Protein AF-A0AAN7FJ78-F1 (afdb_monomer)

Solvent-accessible surface area (backbone atoms only — not comparable to full-atom values): 9176 Å² total; per-residue (Å²): 137,80,82,78,72,84,77,74,84,56,55,76,66,74,80,70,74,71,81,83,86,78,89,55,82,72,72,97,73,80,74,82,91,71,84,92,56,98,38,62,66,55,72,57,86,58,51,59,58,61,48,50,51,52,66,74,40,38,75,66,42,52,53,49,51,54,52,49,41,26,49,51,31,36,52,53,48,67,72,38,50,88,82,38,53,66,72,66,63,46,98,85,73,45,49,51,69,53,79,49,74,56,61,72,72,57,60,61,70,71,66,76,72,75,74,84,69,91,86,70,98,71,87,78,86,73,81,75,78,78,82,75,83,73,131

Structure (mmCIF, N/CA/C/O backbone):
data_AF-A0AAN7FJ78-F1
#
_entry.id   AF-A0AAN7FJ78-F1
#
loop_
_atom_site.group_PDB
_atom_site.id
_atom_site.type_symbol
_atom_site.label_atom_id
_atom_site.label_alt_id
_atom_site.label_comp_id
_atom_site.label_asym_id
_atom_site.label_entity_id
_atom_site.label_seq_id
_atom_site.pdbx_PDB_ins_code
_atom_site.Cartn_x
_atom_site.Cartn_y
_atom_site.Cartn_z
_atom_site.occupancy
_atom_site.B_iso_or_equiv
_atom_site.auth_seq_id
_atom_site.auth_comp_id
_atom_site.auth_asym_id
_atom_site.auth_atom_id
_atom_site.pdbx_PDB_model_num
ATOM 1 N N . MET A 1 1 ? -4.943 11.864 -22.205 1.00 33.69 1 MET A N 1
ATOM 2 C CA . MET A 1 1 ? -4.890 11.738 -20.732 1.00 33.69 1 MET A CA 1
ATOM 3 C C . MET A 1 1 ? -3.614 10.967 -20.419 1.00 33.69 1 MET A C 1
ATOM 5 O O . MET A 1 1 ? -3.576 9.760 -20.607 1.00 33.69 1 MET A O 1
ATOM 9 N N . GLY A 1 2 ? -2.520 11.704 -20.206 1.00 32.19 2 GLY A N 1
ATOM 10 C CA . GLY A 1 2 ? -1.153 11.182 -20.265 1.00 32.19 2 GLY A CA 1
ATOM 11 C C . GLY A 1 2 ? -0.799 10.344 -19.044 1.00 32.19 2 GLY A C 1
ATOM 12 O O . GLY A 1 2 ? -1.020 10.763 -17.911 1.00 32.19 2 GLY A O 1
ATOM 13 N N . ILE A 1 3 ? -0.257 9.157 -19.295 1.00 37.28 3 ILE A N 1
ATOM 14 C CA . ILE A 1 3 ? 0.370 8.305 -18.291 1.00 37.28 3 ILE A CA 1
ATOM 15 C C . ILE A 1 3 ? 1.651 9.037 -17.882 1.00 37.28 3 ILE A C 1
ATOM 17 O O . ILE A 1 3 ? 2.625 9.032 -18.627 1.00 37.28 3 ILE A O 1
ATOM 21 N N . ASN A 1 4 ? 1.626 9.742 -16.750 1.00 31.03 4 ASN A N 1
ATOM 22 C CA . ASN A 1 4 ? 2.832 10.329 -16.178 1.00 31.03 4 ASN A CA 1
ATOM 23 C C . ASN A 1 4 ? 3.701 9.178 -15.676 1.00 31.03 4 ASN A C 1
ATOM 25 O O . ASN A 1 4 ? 3.449 8.599 -14.619 1.00 31.03 4 ASN A O 1
ATOM 29 N N . THR A 1 5 ? 4.672 8.806 -16.503 1.00 37.56 5 THR A N 1
ATOM 30 C CA . THR A 1 5 ? 5.723 7.845 -16.199 1.00 37.56 5 THR A CA 1
ATOM 31 C C . THR A 1 5 ? 6.335 8.210 -14.854 1.00 37.56 5 THR A C 1
ATOM 33 O O . THR A 1 5 ? 6.757 9.346 -14.642 1.00 37.56 5 THR A O 1
ATOM 36 N N . VAL A 1 6 ? 6.354 7.254 -13.931 1.00 35.56 6 VAL A N 1
ATOM 37 C CA . VAL A 1 6 ? 7.080 7.362 -12.668 1.00 35.56 6 VAL A CA 1
ATOM 38 C C . VAL A 1 6 ? 8.556 7.553 -13.019 1.00 35.56 6 VAL A C 1
ATOM 40 O O . VAL A 1 6 ? 9.251 6.591 -13.340 1.00 35.56 6 VAL A O 1
ATOM 43 N N . THR A 1 7 ? 9.035 8.796 -13.027 1.00 36.12 7 THR A N 1
ATOM 44 C CA . THR A 1 7 ? 10.461 9.089 -13.167 1.00 36.12 7 THR A CA 1
ATOM 45 C C . THR A 1 7 ? 11.141 8.631 -11.884 1.00 36.12 7 THR A C 1
ATOM 47 O O . THR A 1 7 ? 11.196 9.368 -10.900 1.00 36.12 7 THR A O 1
ATOM 50 N N . LEU A 1 8 ? 11.649 7.395 -11.877 1.00 41.56 8 LEU A N 1
ATOM 51 C CA . LEU A 1 8 ? 12.699 7.020 -10.941 1.00 41.56 8 LEU A CA 1
ATOM 52 C C . LEU A 1 8 ? 13.855 7.993 -11.184 1.00 41.56 8 LEU A C 1
ATOM 54 O O . LEU A 1 8 ? 14.443 8.005 -12.265 1.00 41.56 8 LEU A O 1
ATOM 58 N N . TYR A 1 9 ? 14.171 8.823 -10.193 1.00 41.78 9 TYR A N 1
ATOM 59 C CA . TYR A 1 9 ? 15.421 9.571 -10.180 1.00 41.78 9 TYR A CA 1
ATOM 60 C C . TYR A 1 9 ? 16.563 8.556 -10.062 1.00 41.78 9 TYR A C 1
ATOM 62 O O . TYR A 1 9 ? 16.951 8.143 -8.972 1.00 41.78 9 TYR A O 1
ATOM 70 N N . ILE A 1 10 ? 17.058 8.095 -11.208 1.00 45.50 10 ILE A N 1
ATOM 71 C CA . ILE A 1 10 ? 18.246 7.254 -11.289 1.00 45.50 10 ILE A CA 1
ATOM 72 C C . ILE A 1 10 ? 19.434 8.180 -11.046 1.00 45.50 10 ILE A C 1
ATOM 74 O O . ILE A 1 10 ? 19.644 9.146 -11.786 1.00 45.50 10 ILE A O 1
ATOM 78 N N . CYS A 1 11 ? 20.190 7.905 -9.982 1.00 39.94 11 CYS A N 1
ATOM 79 C CA . CYS A 1 11 ? 21.462 8.567 -9.733 1.00 39.94 11 CYS A CA 1
ATOM 80 C C . CYS A 1 11 ? 22.314 8.358 -10.999 1.00 39.94 11 CYS A C 1
ATOM 82 O O . CYS A 1 11 ? 22.557 7.237 -11.423 1.00 39.94 11 CYS A O 1
ATOM 84 N N . HIS A 1 12 ? 22.681 9.429 -11.695 1.00 42.94 12 HIS A N 1
ATOM 85 C CA . HIS A 1 12 ? 23.499 9.338 -12.904 1.00 42.94 12 HIS A CA 1
ATOM 86 C C . HIS A 1 12 ? 22.854 8.649 -14.134 1.00 42.94 12 HIS A C 1
ATOM 88 O O . HIS A 1 12 ? 23.504 7.854 -14.823 1.00 42.94 12 HIS A O 1
ATOM 94 N N . HIS A 1 13 ? 21.613 9.007 -14.501 1.00 45.12 13 HIS A N 1
ATOM 95 C CA . HIS A 1 13 ? 21.236 8.911 -15.919 1.00 45.12 13 HIS A CA 1
ATOM 96 C C . HIS A 1 13 ? 22.264 9.733 -16.717 1.00 45.12 13 HIS A C 1
ATOM 98 O O . HIS A 1 13 ? 22.340 10.952 -16.555 1.00 45.12 13 HIS A O 1
ATOM 104 N N . GLN A 1 14 ? 23.090 9.075 -17.543 1.00 40.56 14 GLN A N 1
ATOM 105 C CA . GLN A 1 14 ? 23.673 9.754 -18.699 1.00 40.56 14 GLN A CA 1
ATOM 106 C C . GLN A 1 14 ? 22.490 10.402 -19.393 1.00 40.56 14 GLN A C 1
ATOM 108 O O . GLN A 1 14 ? 21.571 9.680 -19.763 1.00 40.56 14 GLN A O 1
ATOM 113 N N . ILE A 1 15 ? 22.478 11.730 -19.479 1.00 44.75 15 ILE A N 1
ATOM 114 C CA . ILE A 1 15 ? 21.496 12.463 -20.266 1.00 44.75 15 ILE A CA 1
ATOM 115 C C . ILE A 1 15 ? 21.651 11.904 -21.681 1.00 44.75 15 ILE A C 1
ATOM 117 O O . ILE A 1 15 ? 22.555 12.313 -22.405 1.00 44.75 15 ILE A O 1
ATOM 121 N N . VAL A 1 16 ? 20.854 10.894 -22.043 1.00 42.19 16 VAL A N 1
ATOM 122 C CA . VAL A 1 16 ? 20.745 10.464 -23.431 1.00 42.19 16 VAL A CA 1
ATOM 123 C C . VAL A 1 16 ? 20.215 11.703 -24.117 1.00 42.19 16 VAL A C 1
ATOM 125 O O . VAL A 1 16 ? 19.139 12.182 -23.750 1.00 42.19 16 VAL A O 1
ATOM 128 N N . GLY A 1 17 ? 21.033 12.278 -24.997 1.00 38.00 17 GLY A N 1
ATOM 129 C CA . GLY A 1 17 ? 20.708 13.503 -25.703 1.00 38.00 17 GLY A CA 1
ATOM 130 C C . GLY A 1 17 ? 19.275 13.420 -26.214 1.00 38.00 17 GLY A C 1
ATOM 131 O O . GLY A 1 17 ? 18.927 12.541 -27.004 1.00 38.00 17 GLY A O 1
ATOM 132 N N . THR A 1 18 ? 18.401 14.281 -25.690 1.00 44.72 18 THR A N 1
ATOM 133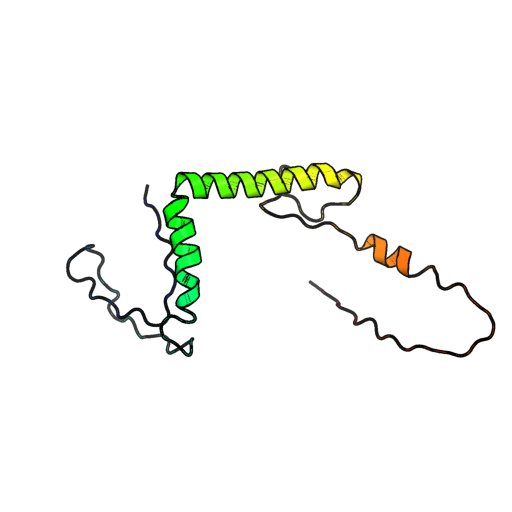 C CA . THR A 1 18 ? 17.019 14.414 -26.160 1.00 44.72 18 THR A CA 1
ATOM 134 C C . THR A 1 18 ? 17.005 15.248 -27.434 1.00 44.72 18 THR A C 1
ATOM 136 O O . THR A 1 18 ? 16.253 16.205 -27.573 1.00 44.72 18 THR A O 1
ATOM 139 N N . ASP A 1 19 ? 17.863 14.905 -28.370 1.00 43.41 19 ASP A N 1
ATOM 140 C CA . ASP A 1 19 ? 17.937 15.443 -29.705 1.00 43.41 19 ASP A CA 1
ATOM 141 C C . ASP A 1 19 ? 17.620 14.278 -30.628 1.00 43.41 19 ASP A C 1
ATOM 143 O O . ASP A 1 19 ? 18.514 13.684 -31.212 1.00 43.41 19 ASP A O 1
ATOM 147 N N . SER A 1 20 ? 16.331 13.892 -30.672 1.00 48.69 20 SER A N 1
ATOM 148 C CA . SER A 1 20 ? 15.612 13.537 -31.920 1.00 48.69 20 SER A CA 1
ATOM 149 C C . SER A 1 20 ? 14.255 12.831 -31.739 1.00 48.69 20 SER A C 1
ATOM 151 O O . SER A 1 20 ? 13.524 12.738 -32.718 1.00 48.69 20 SER A O 1
ATOM 153 N N . ALA A 1 21 ? 13.854 12.347 -30.552 1.00 51.81 21 ALA A N 1
ATOM 154 C CA . ALA A 1 21 ? 12.655 11.484 -30.462 1.00 51.81 21 ALA A CA 1
ATOM 155 C C . ALA A 1 21 ? 11.387 12.097 -29.819 1.00 51.81 21 ALA A C 1
ATOM 157 O O . ALA A 1 21 ? 10.291 11.635 -30.123 1.00 51.81 21 ALA A O 1
ATOM 158 N N . ILE A 1 22 ? 11.488 13.093 -28.921 1.00 55.91 22 ILE A N 1
ATOM 159 C CA . ILE A 1 22 ? 10.342 13.512 -28.065 1.00 55.91 22 ILE A CA 1
ATOM 160 C C . ILE A 1 22 ? 10.061 15.034 -28.079 1.00 55.91 22 ILE A C 1
ATOM 162 O O . ILE A 1 22 ? 9.060 15.486 -27.533 1.00 55.91 22 ILE A O 1
ATOM 166 N N . GLY A 1 23 ? 10.874 15.857 -28.752 1.00 42.91 23 GLY A N 1
ATOM 167 C CA . GLY A 1 23 ? 10.558 17.283 -28.967 1.00 42.91 23 GLY A CA 1
ATOM 168 C C . GLY A 1 23 ? 10.518 18.165 -27.705 1.00 42.91 23 GLY A C 1
ATOM 169 O O . GLY A 1 23 ? 10.090 19.314 -27.781 1.00 42.91 23 GLY A O 1
ATOM 170 N N . ILE A 1 24 ? 10.968 17.663 -26.552 1.00 57.06 24 ILE A N 1
ATOM 171 C CA . ILE A 1 24 ? 11.085 18.445 -25.315 1.00 57.06 24 ILE A CA 1
ATOM 172 C C . ILE A 1 24 ? 12.502 19.036 -25.256 1.00 57.06 24 ILE A C 1
ATOM 174 O O . ILE A 1 24 ? 13.465 18.266 -25.245 1.00 57.06 24 ILE A O 1
ATOM 178 N N . PRO A 1 25 ? 12.670 20.371 -25.217 1.00 52.72 25 PRO A N 1
ATOM 179 C CA . PRO A 1 25 ? 13.990 20.978 -25.120 1.00 52.72 25 PRO A CA 1
ATOM 180 C C . PRO A 1 25 ? 14.615 20.666 -23.756 1.00 52.72 25 PRO A C 1
ATOM 182 O O . PRO A 1 25 ? 14.025 20.948 -22.711 1.00 52.72 25 PRO A O 1
ATOM 185 N N . ALA A 1 26 ? 15.825 20.103 -23.765 1.00 58.78 26 ALA A N 1
ATOM 186 C CA . ALA A 1 26 ? 16.588 19.875 -22.544 1.00 58.78 26 ALA A CA 1
ATOM 187 C C . ALA A 1 26 ? 16.867 21.213 -21.824 1.00 58.78 26 ALA A C 1
ATOM 189 O O . ALA A 1 26 ? 17.134 22.230 -22.478 1.00 58.78 26 ALA A O 1
ATOM 190 N N . PRO A 1 27 ? 16.822 21.248 -20.479 1.00 63.31 27 PRO A N 1
ATOM 191 C CA . PRO A 1 27 ? 17.141 22.454 -19.728 1.00 63.31 27 PRO A CA 1
ATOM 192 C C . PRO A 1 27 ? 18.572 22.914 -20.046 1.00 63.31 27 PRO A C 1
ATOM 194 O O . PRO A 1 27 ? 19.518 22.136 -19.960 1.00 63.31 27 PRO A O 1
ATOM 197 N N . LYS A 1 28 ? 18.738 24.207 -20.366 1.00 58.94 28 LYS A N 1
ATOM 198 C CA . LYS A 1 28 ? 20.004 24.836 -20.815 1.00 58.94 28 LYS A CA 1
ATOM 199 C C . LYS A 1 28 ? 21.197 24.680 -19.855 1.00 58.94 28 LYS A C 1
ATOM 201 O O . LYS A 1 28 ? 22.314 25.039 -20.217 1.00 58.94 28 LYS A O 1
ATOM 206 N N . ARG A 1 29 ? 20.981 24.195 -18.628 1.00 51.69 29 ARG A N 1
ATOM 207 C CA . ARG A 1 29 ? 22.039 23.934 -17.650 1.00 51.69 29 ARG A CA 1
ATOM 208 C C . ARG A 1 29 ? 21.586 22.875 -16.637 1.00 51.69 29 ARG A C 1
ATOM 210 O O . ARG A 1 29 ? 21.107 23.209 -15.559 1.00 51.69 29 ARG A O 1
ATOM 217 N N . ALA A 1 30 ? 21.728 21.599 -16.981 1.00 61.59 30 ALA A N 1
ATOM 218 C CA . ALA A 1 30 ? 21.625 20.511 -16.012 1.00 61.59 30 ALA A CA 1
ATOM 219 C C . ALA A 1 30 ? 22.996 20.319 -15.343 1.00 61.59 30 ALA A C 1
ATOM 221 O O . ALA A 1 30 ? 23.836 19.586 -15.854 1.00 61.59 30 ALA A O 1
ATOM 222 N N . GLN A 1 31 ? 23.256 21.026 -14.237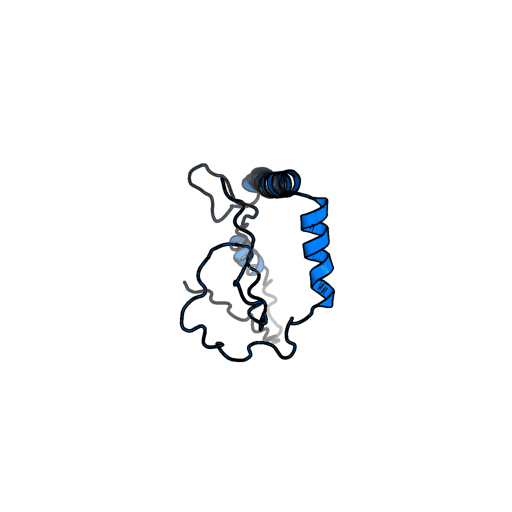 1.00 66.25 31 GLN A N 1
ATOM 223 C CA . GLN A 1 31 ? 24.434 20.722 -13.420 1.00 66.25 31 GLN A CA 1
ATOM 224 C C . GLN A 1 31 ? 24.147 19.457 -12.598 1.00 66.25 31 GLN A C 1
ATOM 226 O O . GLN A 1 31 ? 23.125 19.422 -11.907 1.00 66.25 31 GLN A O 1
ATOM 231 N N . PRO A 1 32 ? 25.000 18.420 -12.652 1.00 65.19 32 PRO A N 1
ATOM 232 C CA . PRO A 1 32 ? 24.811 17.230 -11.834 1.00 65.19 32 PRO A CA 1
ATOM 233 C C . PRO A 1 32 ? 24.932 17.588 -10.345 1.00 65.19 32 PRO A C 1
ATOM 235 O O . PRO A 1 32 ? 25.889 18.238 -9.932 1.00 65.19 32 PRO A O 1
ATOM 238 N N . LEU A 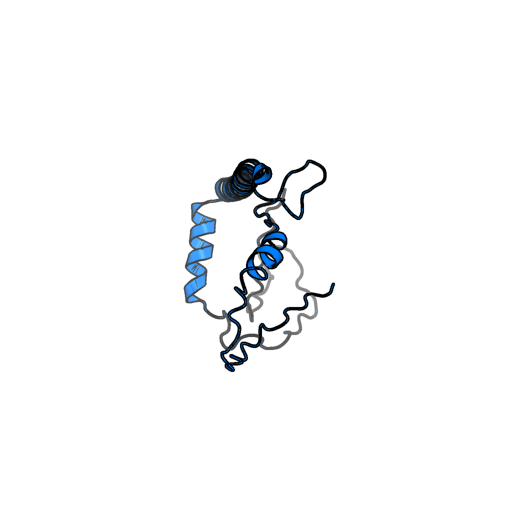1 33 ? 23.971 17.139 -9.531 1.00 77.44 33 LEU A N 1
ATOM 239 C CA . LEU A 1 33 ? 23.877 17.409 -8.083 1.00 77.44 33 LEU A CA 1
ATOM 240 C C . LEU A 1 33 ? 24.924 16.649 -7.233 1.00 77.44 33 LEU A C 1
ATOM 242 O O . LEU A 1 33 ? 24.760 16.507 -6.025 1.00 77.44 33 LEU A O 1
ATOM 246 N N . GLY A 1 34 ? 25.997 16.146 -7.850 1.00 81.62 34 GLY A N 1
ATOM 247 C CA . GLY A 1 34 ? 26.959 15.241 -7.221 1.00 81.62 34 GLY A CA 1
ATOM 248 C C . GLY A 1 34 ? 26.460 13.793 -7.108 1.00 81.62 34 GLY A C 1
ATOM 249 O O . GLY A 1 34 ? 25.430 13.418 -7.673 1.00 81.62 34 GLY A O 1
ATOM 250 N N . THR A 1 35 ? 27.226 12.965 -6.395 1.00 81.69 35 THR A N 1
ATOM 251 C CA . THR A 1 35 ? 26.975 11.523 -6.239 1.00 81.69 35 THR A CA 1
ATOM 252 C C . THR A 1 35 ? 26.277 11.240 -4.907 1.00 81.69 35 THR A C 1
ATOM 254 O O . THR A 1 35 ? 26.824 11.544 -3.852 1.00 81.69 35 THR A O 1
ATOM 257 N N . ILE A 1 36 ? 25.083 10.636 -4.951 1.00 87.00 36 ILE A N 1
ATOM 258 C CA . ILE A 1 36 ? 24.266 10.303 -3.761 1.00 87.00 36 ILE A CA 1
ATOM 259 C C . ILE A 1 36 ? 24.391 8.809 -3.392 1.00 87.00 36 ILE A C 1
ATOM 261 O O . ILE A 1 36 ? 24.085 8.411 -2.271 1.00 87.00 36 ILE A O 1
ATOM 265 N N . SER A 1 37 ? 24.860 7.967 -4.321 1.00 84.38 37 SER A N 1
ATOM 266 C CA . SER A 1 37 ? 24.997 6.515 -4.143 1.00 84.38 37 SER A CA 1
ATOM 267 C C . SER A 1 37 ? 26.384 6.012 -4.547 1.00 84.38 37 SER A C 1
ATOM 269 O O . SER A 1 37 ? 27.001 6.560 -5.455 1.00 84.38 37 SER A O 1
ATOM 271 N N . ALA A 1 38 ? 26.860 4.942 -3.901 1.00 87.38 38 ALA A N 1
ATOM 272 C CA . ALA A 1 38 ? 28.161 4.332 -4.192 1.00 87.38 38 ALA A CA 1
ATOM 273 C C . ALA A 1 38 ? 28.226 3.653 -5.574 1.00 87.38 38 ALA A C 1
ATOM 275 O O . ALA A 1 38 ? 29.294 3.578 -6.175 1.00 87.38 38 ALA A O 1
ATOM 276 N N . ALA A 1 39 ? 27.090 3.168 -6.083 1.00 84.25 39 ALA A N 1
ATOM 277 C CA . ALA A 1 39 ? 26.957 2.616 -7.426 1.00 84.25 39 ALA A CA 1
ATOM 278 C C . ALA A 1 39 ? 26.015 3.502 -8.239 1.00 84.25 39 ALA A C 1
ATOM 280 O O . ALA A 1 39 ? 25.052 4.038 -7.691 1.00 84.25 39 ALA A O 1
A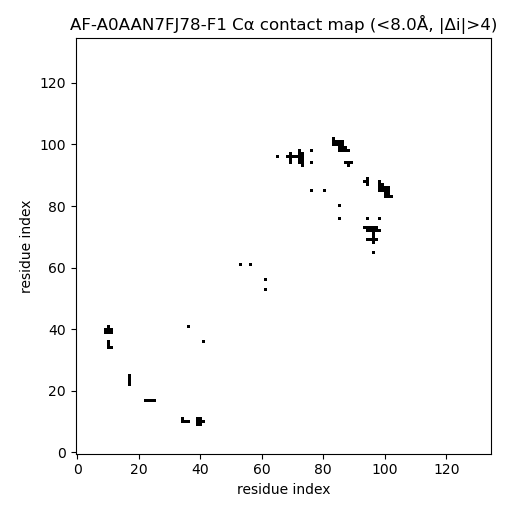TOM 281 N N . SER A 1 40 ? 26.255 3.615 -9.548 1.00 80.06 40 SER A N 1
ATOM 282 C CA . SER A 1 40 ? 25.449 4.461 -10.435 1.00 80.06 40 SER A CA 1
ATOM 283 C C . SER A 1 40 ? 23.953 4.178 -10.272 1.00 80.06 40 SER A C 1
ATOM 285 O O . SER A 1 40 ? 23.182 5.089 -10.026 1.00 80.06 40 SER A O 1
ATOM 287 N N . TRP A 1 41 ? 23.516 2.920 -10.317 1.00 77.44 41 TRP A N 1
ATOM 288 C CA . TRP A 1 41 ? 22.087 2.575 -10.238 1.00 77.44 41 TRP A CA 1
ATOM 289 C C . TRP A 1 41 ? 21.656 2.054 -8.861 1.00 77.44 41 TRP A C 1
ATOM 291 O O . TRP A 1 41 ? 20.625 1.391 -8.737 1.00 77.44 41 TRP A O 1
ATOM 301 N N . GLY A 1 42 ? 22.449 2.318 -7.817 1.00 86.19 42 GLY A N 1
ATOM 302 C CA . GLY A 1 42 ? 22.253 1.699 -6.510 1.00 86.19 42 GLY A CA 1
ATOM 303 C C . GLY A 1 42 ? 22.248 0.170 -6.618 1.00 86.19 42 GLY A C 1
ATOM 304 O O . GLY A 1 42 ? 23.051 -0.417 -7.346 1.00 86.19 42 GLY A O 1
ATOM 305 N N . PHE A 1 43 ? 21.329 -0.492 -5.913 1.00 89.50 43 PHE A N 1
ATOM 306 C CA . PHE A 1 43 ? 21.239 -1.951 -5.928 1.00 89.50 43 PHE A CA 1
ATOM 307 C C . PHE A 1 43 ? 20.433 -2.464 -7.132 1.00 89.50 43 PHE A C 1
ATOM 309 O O . PHE A 1 43 ? 19.305 -2.930 -6.999 1.00 89.50 43 PHE A O 1
ATOM 316 N N . ALA A 1 44 ? 21.022 -2.376 -8.326 1.00 89.44 44 ALA A N 1
ATOM 317 C CA . ALA A 1 44 ? 20.349 -2.640 -9.603 1.00 89.44 44 ALA A CA 1
ATOM 318 C C . ALA A 1 44 ? 19.663 -4.020 -9.704 1.00 89.44 44 ALA A C 1
ATOM 320 O O . ALA A 1 44 ? 18.684 -4.163 -10.433 1.00 89.44 44 ALA A O 1
ATOM 321 N N . LEU A 1 45 ? 20.128 -5.019 -8.945 1.00 91.94 45 LEU A N 1
ATOM 322 C CA . LEU A 1 45 ? 19.566 -6.374 -8.930 1.00 91.94 45 LEU A CA 1
ATOM 323 C C . LEU A 1 45 ? 18.135 -6.455 -8.373 1.00 91.94 45 LEU A C 1
ATOM 325 O O . LEU A 1 45 ? 17.443 -7.426 -8.663 1.00 91.94 45 LEU A O 1
ATOM 329 N N . ILE A 1 46 ? 17.668 -5.457 -7.611 1.00 93.81 46 ILE A N 1
ATOM 330 C CA . ILE A 1 46 ? 16.290 -5.438 -7.089 1.00 93.81 46 ILE A CA 1
ATOM 331 C C . ILE A 1 46 ? 15.286 -4.822 -8.078 1.00 93.81 46 ILE A C 1
ATOM 333 O O . ILE A 1 46 ? 14.089 -5.094 -7.999 1.00 93.81 46 ILE A O 1
ATOM 337 N N . LEU A 1 47 ? 15.756 -4.020 -9.041 1.00 91.06 47 LEU A N 1
ATOM 338 C CA . LEU A 1 47 ? 14.901 -3.305 -9.998 1.00 91.06 47 LEU A CA 1
ATOM 339 C C . LEU A 1 47 ? 14.004 -4.224 -10.852 1.00 91.06 47 LEU A C 1
ATOM 341 O O . LEU A 1 47 ? 12.851 -3.846 -11.089 1.00 91.06 47 LEU A O 1
ATOM 345 N N . PRO A 1 48 ? 14.448 -5.429 -11.278 1.00 94.75 48 PRO A N 1
ATOM 346 C CA . PRO A 1 48 ? 13.590 -6.361 -12.001 1.00 94.75 48 PRO A CA 1
ATOM 347 C C . PRO A 1 48 ? 12.318 -6.750 -11.243 1.00 94.75 48 PRO A C 1
ATOM 349 O O . PRO A 1 48 ? 11.310 -7.022 -11.887 1.00 94.75 48 PRO A O 1
ATOM 352 N N . ILE A 1 49 ? 12.310 -6.738 -9.906 1.00 95.12 49 ILE A N 1
ATOM 353 C CA . ILE A 1 49 ? 11.120 -7.097 -9.118 1.00 95.12 49 ILE A CA 1
ATOM 354 C C . ILE A 1 49 ? 10.000 -6.080 -9.354 1.00 95.12 49 ILE A C 1
ATOM 356 O O . ILE A 1 49 ? 8.902 -6.442 -9.773 1.00 95.12 49 ILE A O 1
ATOM 360 N N . SER A 1 50 ? 10.287 -4.792 -9.162 1.00 94.88 50 SER A N 1
ATOM 361 C CA . SER A 1 50 ? 9.304 -3.729 -9.399 1.00 94.88 50 SER A CA 1
ATOM 362 C C . SER A 1 50 ? 8.925 -3.628 -10.877 1.00 94.88 50 SER A C 1
ATOM 364 O O . SER A 1 50 ? 7.753 -3.439 -11.199 1.00 94.88 50 SER A O 1
ATOM 366 N N . TYR A 1 51 ? 9.895 -3.797 -11.785 1.00 94.38 51 TYR A N 1
ATOM 367 C CA . TYR A 1 51 ? 9.638 -3.761 -13.225 1.00 94.38 51 TYR A CA 1
ATOM 368 C C . TYR A 1 51 ? 8.694 -4.882 -13.666 1.00 94.38 51 TYR A C 1
ATOM 370 O O . TYR A 1 51 ? 7.693 -4.612 -14.327 1.00 94.38 51 TYR A O 1
ATOM 378 N N . THR A 1 52 ? 8.983 -6.127 -13.280 1.00 97.44 52 THR A N 1
ATOM 379 C CA . THR A 1 52 ? 8.143 -7.279 -13.633 1.00 97.44 52 THR A CA 1
ATOM 380 C C . THR A 1 52 ? 6.755 -7.160 -13.014 1.00 97.44 52 THR A C 1
ATOM 382 O O . THR A 1 52 ? 5.777 -7.405 -13.713 1.00 97.44 52 THR A O 1
ATOM 385 N N . TYR A 1 53 ? 6.638 -6.670 -1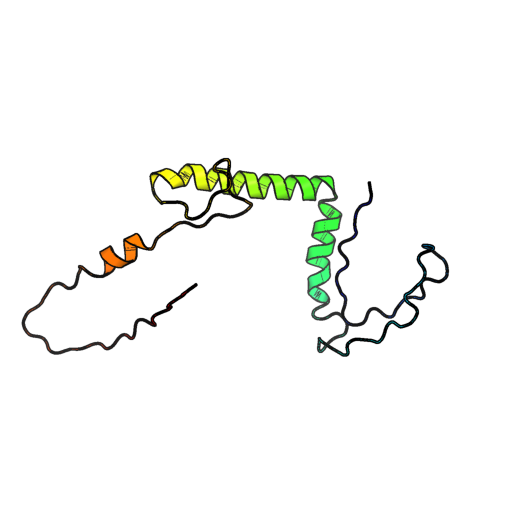1.774 1.00 97.19 53 TYR A N 1
ATOM 386 C CA . TYR A 1 53 ? 5.345 -6.358 -11.159 1.00 97.19 53 TYR A CA 1
ATOM 387 C C . TYR A 1 53 ? 4.531 -5.360 -11.999 1.00 97.19 53 TYR A C 1
ATOM 389 O O . TYR A 1 53 ? 3.389 -5.640 -12.363 1.00 97.19 53 TYR A O 1
ATOM 397 N N . THR A 1 54 ? 5.113 -4.217 -12.373 1.00 95.31 54 THR A N 1
ATOM 398 C CA . THR A 1 54 ? 4.433 -3.213 -13.208 1.00 95.31 54 THR A CA 1
ATOM 399 C C . THR A 1 54 ? 4.085 -3.756 -14.596 1.00 95.31 54 THR A C 1
ATOM 401 O O . THR A 1 54 ? 2.975 -3.520 -15.079 1.00 95.31 54 THR A O 1
ATOM 404 N N . ALA A 1 55 ? 5.000 -4.498 -15.224 1.00 96.00 55 ALA A N 1
ATOM 405 C CA . ALA A 1 55 ? 4.813 -5.063 -16.557 1.00 96.00 55 ALA A CA 1
ATOM 406 C C . ALA A 1 55 ? 3.706 -6.129 -16.592 1.00 96.00 55 ALA A C 1
ATOM 408 O O . ALA A 1 55 ? 2.899 -6.136 -17.517 1.00 96.00 55 ALA A O 1
ATOM 409 N N . MET A 1 56 ? 3.635 -6.995 -15.577 1.00 97.38 56 MET A N 1
ATOM 410 C CA . MET A 1 56 ? 2.628 -8.056 -15.487 1.00 97.38 56 MET A CA 1
ATOM 411 C C . MET A 1 56 ? 1.247 -7.527 -15.086 1.00 97.38 56 MET A C 1
ATOM 413 O O . MET A 1 56 ? 0.241 -7.988 -15.617 1.00 97.38 56 MET A O 1
ATOM 417 N N . MET A 1 57 ? 1.180 -6.561 -14.164 1.00 97.00 57 MET A N 1
ATOM 418 C CA . MET A 1 57 ? -0.096 -6.007 -13.693 1.00 97.00 57 MET A CA 1
ATOM 419 C C . MET A 1 57 ? -0.750 -5.089 -14.733 1.00 97.00 57 MET A C 1
ATOM 421 O O . MET A 1 57 ? -1.978 -5.055 -14.865 1.00 97.00 57 MET A O 1
ATOM 425 N N . GLY A 1 58 ? 0.054 -4.312 -15.466 1.00 95.56 58 GLY A N 1
ATOM 426 C CA . GLY A 1 58 ? -0.439 -3.288 -16.383 1.00 95.56 58 GLY A CA 1
ATOM 427 C C . GLY A 1 58 ? -1.252 -2.185 -15.684 1.00 95.56 58 GLY A C 1
ATOM 428 O O . GLY A 1 58 ? -1.464 -2.189 -14.472 1.00 95.56 58 GLY A O 1
ATOM 429 N N . SER A 1 59 ? -1.748 -1.209 -16.449 1.00 95.94 59 SER A N 1
ATOM 430 C CA . SER A 1 59 ? -2.467 -0.052 -15.882 1.00 95.94 59 SER A CA 1
ATOM 431 C C . SER A 1 59 ? -3.741 -0.441 -15.123 1.00 95.94 59 SER A C 1
ATOM 433 O O . SER A 1 59 ? -4.016 0.085 -14.041 1.00 95.94 59 SER A O 1
ATOM 435 N N . LYS A 1 60 ? -4.506 -1.394 -15.669 1.00 97.00 60 LYS A N 1
ATOM 436 C CA . LYS A 1 60 ? -5.734 -1.902 -15.046 1.00 97.00 60 LYS A CA 1
ATOM 437 C C . LYS A 1 60 ? -5.430 -2.658 -13.755 1.00 97.00 60 LYS A C 1
ATOM 439 O O . LYS A 1 60 ? -6.040 -2.349 -12.738 1.00 97.00 60 LYS A O 1
ATOM 444 N N . GLY A 1 61 ? -4.468 -3.584 -13.769 1.00 97.38 61 GLY A N 1
ATOM 445 C CA . GLY A 1 61 ? -4.117 -4.364 -12.583 1.00 97.38 61 GLY A CA 1
ATOM 446 C C . GLY A 1 61 ? -3.575 -3.488 -11.459 1.00 97.38 61 GLY A C 1
ATOM 447 O O . GLY A 1 61 ? -3.972 -3.671 -10.315 1.00 97.38 61 GLY A O 1
ATOM 448 N N . LEU A 1 62 ? -2.748 -2.483 -11.770 1.00 97.31 62 LEU A N 1
ATOM 449 C CA . LEU A 1 62 ? -2.268 -1.531 -10.761 1.00 97.31 62 LEU A CA 1
ATOM 450 C C . LEU A 1 62 ? -3.410 -0.720 -10.136 1.00 97.31 62 LEU A C 1
ATOM 452 O O . LEU A 1 62 ? -3.440 -0.538 -8.922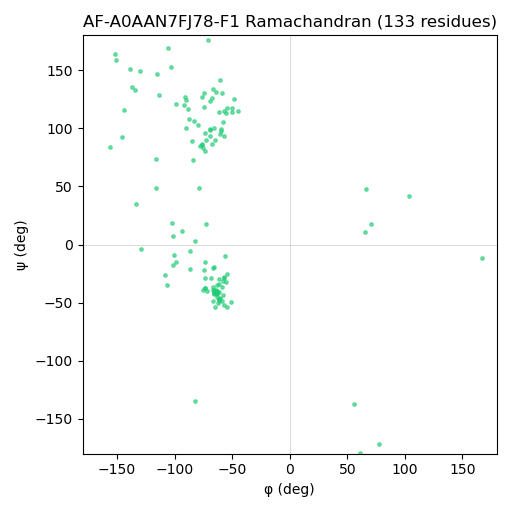 1.00 97.31 62 LEU A O 1
ATOM 456 N N . THR A 1 63 ? -4.376 -0.284 -10.948 1.00 97.88 63 THR A N 1
ATOM 457 C CA . THR A 1 63 ? -5.561 0.432 -10.453 1.00 97.88 63 THR A CA 1
ATOM 458 C C . THR A 1 63 ? -6.405 -0.454 -9.534 1.00 97.88 63 THR A C 1
ATOM 460 O O . THR A 1 63 ? -6.819 -0.016 -8.461 1.00 97.88 63 THR A O 1
ATOM 463 N N . GLU A 1 64 ? -6.644 -1.708 -9.925 1.00 98.25 64 GLU A N 1
ATOM 464 C CA . GLU A 1 64 ? -7.396 -2.666 -9.107 1.00 98.25 64 GLU A CA 1
ATOM 465 C C . GLU A 1 64 ? -6.653 -3.039 -7.821 1.00 98.25 64 GLU A C 1
ATOM 467 O O . GLU A 1 64 ? -7.266 -3.087 -6.758 1.00 98.25 64 GLU A O 1
ATOM 472 N N . ALA A 1 65 ? -5.330 -3.211 -7.870 1.00 97.88 65 ALA A N 1
ATOM 473 C CA . ALA A 1 65 ? -4.522 -3.482 -6.685 1.00 97.88 65 ALA A CA 1
ATOM 474 C C . ALA A 1 65 ? -4.662 -2.373 -5.632 1.00 97.88 65 ALA A C 1
ATOM 476 O O . ALA A 1 65 ? -4.867 -2.664 -4.453 1.00 97.88 65 ALA A O 1
ATOM 477 N N . SER A 1 66 ? -4.631 -1.101 -6.046 1.00 97.44 66 SER A N 1
ATOM 478 C CA . SER A 1 66 ? -4.847 0.025 -5.131 1.00 97.44 66 SER A CA 1
ATOM 479 C C . SER A 1 66 ? -6.266 0.052 -4.559 1.00 97.44 66 SER A C 1
ATOM 481 O O . SER A 1 66 ? -6.430 0.265 -3.358 1.00 97.44 66 SER A O 1
ATOM 483 N N . LYS A 1 67 ? -7.294 -0.217 -5.378 1.00 98.12 67 LYS A N 1
ATOM 484 C CA . LYS A 1 67 ? -8.683 -0.311 -4.896 1.00 98.12 67 LYS A CA 1
ATOM 485 C C . LYS A 1 67 ? -8.840 -1.413 -3.852 1.00 98.12 67 LYS A C 1
ATOM 487 O O . LYS A 1 67 ? -9.444 -1.177 -2.809 1.00 98.12 67 LYS A O 1
ATOM 492 N N . ILE A 1 68 ? -8.276 -2.592 -4.113 1.00 98.38 68 ILE A N 1
ATOM 493 C CA . ILE A 1 68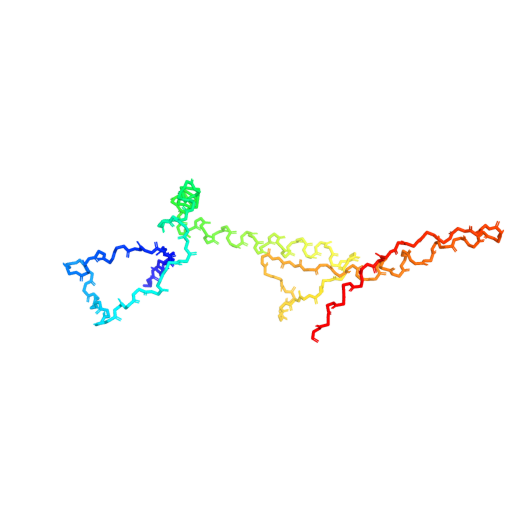 ? -8.329 -3.739 -3.202 1.00 98.38 68 ILE A CA 1
ATOM 494 C C . ILE A 1 68 ? -7.583 -3.432 -1.900 1.00 98.38 68 ILE A C 1
ATOM 496 O O . ILE A 1 68 ? -8.092 -3.753 -0.830 1.00 98.38 68 ILE A O 1
ATOM 500 N N . ALA A 1 69 ? -6.426 -2.765 -1.955 1.00 98.19 69 ALA A N 1
ATOM 501 C CA . ALA A 1 69 ? -5.692 -2.367 -0.753 1.00 98.19 69 ALA A CA 1
ATOM 502 C C . ALA A 1 69 ? -6.536 -1.452 0.154 1.00 98.19 69 ALA A C 1
ATOM 504 O O . ALA A 1 69 ? -6.679 -1.719 1.348 1.00 98.19 69 ALA A O 1
ATOM 505 N N . THR A 1 70 ? -7.164 -0.419 -0.416 1.00 97.62 70 THR A N 1
ATOM 506 C CA . THR A 1 70 ? -8.066 0.472 0.329 1.00 97.62 70 THR A CA 1
ATOM 507 C C . THR A 1 70 ? -9.311 -0.255 0.832 1.00 97.62 70 THR A C 1
ATOM 509 O O . THR A 1 70 ? -9.716 -0.060 1.979 1.00 97.62 70 THR A O 1
ATOM 512 N N . LEU A 1 71 ? -9.910 -1.124 0.016 1.00 98.12 71 LEU A N 1
ATOM 513 C CA . LEU A 1 71 ? -11.079 -1.908 0.410 1.00 98.12 71 LEU A CA 1
ATOM 514 C C . LEU A 1 71 ? -10.766 -2.820 1.601 1.00 98.12 71 LEU A C 1
ATOM 516 O O . LEU A 1 71 ? -11.513 -2.828 2.576 1.00 98.12 71 LEU A O 1
ATOM 520 N N . ASN A 1 72 ? -9.649 -3.544 1.550 1.00 98.31 72 ASN A N 1
ATOM 521 C CA . ASN A 1 72 ? -9.227 -4.451 2.613 1.00 98.31 72 ASN A CA 1
ATOM 522 C C . ASN A 1 72 ? -8.945 -3.701 3.918 1.00 98.31 72 ASN A C 1
ATOM 524 O O . ASN A 1 72 ? -9.365 -4.151 4.984 1.00 98.31 72 ASN A O 1
ATOM 528 N N . ALA A 1 73 ? -8.288 -2.540 3.845 1.00 97.62 73 ALA A N 1
ATOM 529 C CA . ALA A 1 73 ? -8.046 -1.699 5.013 1.00 97.62 73 ALA A CA 1
ATOM 530 C C . ALA A 1 73 ? -9.361 -1.229 5.653 1.00 97.62 73 ALA A C 1
ATOM 532 O O . ALA A 1 73 ? -9.543 -1.383 6.857 1.00 97.62 73 ALA A O 1
ATOM 533 N N . ASN A 1 74 ? -10.312 -0.736 4.852 1.00 97.75 74 ASN A N 1
ATOM 534 C CA . ASN A 1 74 ? -11.621 -0.303 5.349 1.00 97.75 74 ASN A CA 1
ATOM 535 C C . ASN A 1 74 ? -12.461 -1.466 5.889 1.00 97.75 74 ASN A C 1
ATOM 537 O O . ASN A 1 74 ? -13.147 -1.312 6.897 1.00 97.75 74 ASN A O 1
ATOM 541 N N . TYR A 1 75 ? -12.379 -2.641 5.266 1.00 98.12 75 TYR A N 1
ATOM 542 C CA . TYR A 1 75 ? -13.030 -3.849 5.761 1.00 98.12 75 TYR A CA 1
ATOM 543 C C . TYR A 1 75 ? -12.509 -4.240 7.148 1.00 98.12 75 TYR A C 1
ATOM 545 O O . TYR A 1 75 ? -13.293 -4.476 8.067 1.00 98.12 75 TYR A O 1
ATOM 553 N N . MET A 1 76 ? -11.185 -4.267 7.320 1.00 97.94 76 MET A N 1
ATOM 554 C CA . MET A 1 76 ? -10.554 -4.585 8.602 1.00 97.94 76 MET A CA 1
ATOM 555 C C . MET A 1 76 ? -10.841 -3.520 9.663 1.00 97.94 76 MET A C 1
ATOM 557 O O . MET A 1 76 ? -11.195 -3.872 10.786 1.00 97.94 76 MET A O 1
ATOM 561 N N . ALA A 1 77 ? -10.766 -2.239 9.299 1.00 96.50 77 ALA A N 1
ATOM 562 C CA . ALA A 1 77 ? -11.149 -1.122 10.153 1.00 96.50 77 ALA A CA 1
ATOM 563 C C . ALA A 1 77 ? -12.586 -1.295 10.672 1.00 96.50 77 ALA A C 1
ATOM 565 O O . ALA A 1 77 ? -12.806 -1.349 11.879 1.00 96.50 77 ALA A O 1
ATOM 566 N N . LYS A 1 78 ? -13.553 -1.508 9.772 1.00 96.38 78 LYS A N 1
ATOM 567 C CA . LYS A 1 78 ? -14.964 -1.683 10.138 1.00 96.38 78 LYS A CA 1
ATOM 568 C C . LYS A 1 78 ? -15.203 -2.898 11.035 1.00 96.38 78 LYS A C 1
ATOM 570 O O . LYS A 1 78 ? -16.071 -2.865 11.897 1.00 96.38 78 LYS A O 1
ATOM 575 N N . ARG A 1 79 ? -14.439 -3.978 10.854 1.00 96.88 79 ARG A N 1
ATOM 576 C CA . ARG A 1 79 ? -14.538 -5.171 11.710 1.00 96.88 79 ARG A CA 1
ATOM 577 C C . ARG A 1 79 ? -13.947 -4.976 13.102 1.00 96.88 79 ARG A C 1
ATOM 579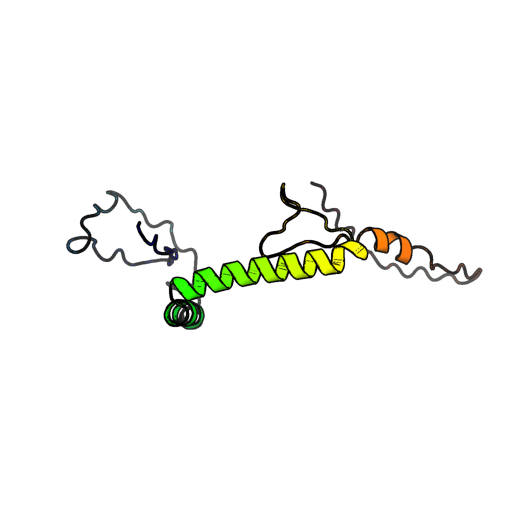 O O . ARG A 1 79 ? -14.366 -5.669 14.022 1.00 96.88 79 ARG A O 1
ATOM 586 N N . LEU A 1 80 ? -12.954 -4.104 13.245 1.00 95.88 80 LEU A N 1
ATOM 587 C CA . LEU A 1 80 ? -12.231 -3.906 14.500 1.00 95.88 80 LEU A CA 1
ATOM 588 C C . LEU A 1 80 ? -12.723 -2.697 15.301 1.00 95.88 80 LEU A C 1
ATOM 590 O O . LEU A 1 80 ? -12.439 -2.637 16.494 1.00 95.88 80 LEU A O 1
ATOM 594 N N . GLU A 1 81 ? -13.489 -1.785 14.695 1.00 94.25 81 GLU A N 1
ATOM 595 C CA . GLU A 1 81 ? -13.968 -0.550 15.338 1.00 94.25 81 GLU A CA 1
ATOM 596 C C . GLU A 1 81 ? -14.773 -0.794 16.628 1.00 94.25 81 GLU A C 1
ATOM 598 O O . GLU A 1 81 ? -14.764 0.044 17.526 1.00 94.25 81 GLU A O 1
ATOM 603 N N . SER A 1 82 ? -15.450 -1.944 16.746 1.00 93.88 82 SER A N 1
ATOM 604 C CA . SER A 1 82 ? -16.223 -2.315 17.939 1.00 93.88 82 SER A CA 1
ATOM 605 C C . SER A 1 82 ? -15.349 -2.731 19.121 1.00 93.88 82 SER A C 1
ATOM 607 O O . SER A 1 82 ? -15.808 -2.715 20.260 1.00 93.88 82 SER A O 1
ATOM 609 N N . HIS A 1 83 ? -14.109 -3.142 18.857 1.00 94.38 83 HIS A N 1
ATOM 610 C CA . HIS A 1 83 ? -13.180 -3.655 19.862 1.00 94.38 83 HIS A CA 1
ATOM 611 C C . HIS A 1 83 ? -12.071 -2.663 20.180 1.00 94.38 83 HIS A C 1
ATOM 613 O O . HIS A 1 83 ? -11.624 -2.586 21.323 1.00 94.38 83 HIS A O 1
ATOM 619 N N . TYR A 1 84 ? -11.629 -1.908 19.176 1.00 94.00 84 TYR A N 1
ATOM 620 C CA . TYR A 1 84 ? -10.551 -0.956 19.323 1.00 94.00 84 TYR A CA 1
ATOM 621 C C . TYR A 1 84 ? -10.866 0.364 18.614 1.00 94.00 84 TYR A C 1
ATOM 623 O O . TYR A 1 84 ? -11.296 0.353 17.457 1.00 94.00 84 TYR A O 1
ATOM 631 N N . PRO A 1 85 ? -10.598 1.509 19.262 1.00 94.12 85 PRO A N 1
ATOM 632 C CA . PRO A 1 85 ? -10.780 2.804 18.631 1.00 94.12 85 PRO A CA 1
ATOM 633 C C . PRO A 1 85 ? -9.782 3.003 17.484 1.00 94.12 85 PRO A C 1
ATOM 635 O O . PRO A 1 85 ? -8.580 2.760 17.623 1.00 94.12 85 PRO A O 1
ATOM 638 N N . ILE A 1 86 ? -10.289 3.480 16.347 1.00 95.12 86 ILE A N 1
ATOM 639 C CA . ILE A 1 86 ? -9.478 3.864 15.187 1.00 95.12 86 ILE A CA 1
ATOM 640 C C . ILE A 1 86 ? -9.108 5.338 15.326 1.00 95.12 86 ILE A C 1
ATOM 642 O O . ILE A 1 86 ? -9.992 6.185 15.444 1.00 95.12 86 ILE A O 1
ATOM 646 N N . LEU A 1 87 ? -7.810 5.642 15.293 1.00 94.00 87 LEU A N 1
ATOM 647 C CA . LEU A 1 87 ? -7.288 6.954 15.685 1.00 94.00 87 LEU A CA 1
ATOM 648 C C . LEU A 1 87 ? -7.597 8.075 14.680 1.00 94.00 87 LEU A C 1
ATOM 650 O O . LEU A 1 87 ? -7.907 9.192 15.085 1.00 94.00 87 LEU A O 1
ATOM 654 N N . PHE A 1 88 ? -7.510 7.784 13.379 1.00 93.81 88 PHE A N 1
ATOM 655 C CA . PHE A 1 88 ? -7.707 8.766 12.311 1.00 93.81 88 PHE A CA 1
ATOM 656 C C . PHE A 1 88 ? -8.601 8.202 11.212 1.00 93.81 88 PHE A C 1
ATOM 658 O O . PHE A 1 88 ? -8.389 7.085 10.741 1.00 93.81 88 PHE A O 1
ATOM 665 N N . GLN A 1 89 ? -9.586 8.995 10.794 1.00 94.44 89 GLN A N 1
ATOM 666 C CA . GLN A 1 89 ? -10.518 8.665 9.719 1.00 94.44 89 GLN A CA 1
ATOM 667 C C . GLN A 1 89 ? -10.751 9.898 8.844 1.00 94.44 89 GLN A C 1
ATOM 669 O O . GLN A 1 89 ? -10.647 11.033 9.312 1.00 94.44 89 GLN A O 1
ATOM 674 N N . GLY A 1 90 ? -11.055 9.676 7.566 1.00 92.19 90 GLY A N 1
ATOM 675 C CA . GLY A 1 90 ? -11.473 10.742 6.663 1.00 92.19 90 GLY A CA 1
ATOM 676 C C . GLY A 1 90 ? -12.875 11.264 6.989 1.00 92.19 90 GLY A C 1
ATOM 677 O O . GLY A 1 90 ? -13.587 10.715 7.827 1.00 92.19 90 GLY A O 1
ATOM 678 N N . VAL A 1 91 ? -13.306 12.296 6.259 1.00 93.75 91 VAL A N 1
ATOM 679 C CA . VAL A 1 91 ? -14.609 12.968 6.457 1.00 93.75 91 VAL A CA 1
ATOM 680 C C . VAL A 1 91 ? -15.796 11.997 6.390 1.00 93.75 91 VAL A C 1
ATOM 682 O O . VAL A 1 91 ? -16.774 12.163 7.110 1.00 93.75 91 VAL A O 1
ATOM 685 N N . ASN A 1 92 ? -15.687 10.948 5.573 1.00 92.38 92 ASN A N 1
ATOM 686 C CA . ASN A 1 92 ? -16.738 9.946 5.381 1.00 92.38 92 ASN A CA 1
ATOM 687 C C . ASN A 1 92 ? -16.595 8.718 6.303 1.00 92.38 92 ASN A C 1
ATOM 689 O O . ASN A 1 92 ? -17.227 7.697 6.048 1.00 92.38 92 ASN A O 1
ATOM 693 N N . GLY A 1 93 ? -15.729 8.766 7.324 1.00 92.62 93 GLY A N 1
ATOM 694 C CA . GLY A 1 93 ? -15.458 7.618 8.203 1.00 92.62 93 GLY A CA 1
ATOM 695 C C . GLY A 1 93 ? -14.670 6.486 7.532 1.00 92.62 93 GLY A C 1
ATOM 696 O O . GLY A 1 93 ? -14.680 5.350 7.997 1.00 92.62 93 GLY A O 1
ATOM 697 N N . THR A 1 94 ? -14.008 6.772 6.409 1.00 95.00 94 THR A N 1
ATOM 698 C CA . THR A 1 94 ? -13.184 5.811 5.665 1.00 95.00 94 THR A CA 1
ATOM 699 C C . THR A 1 94 ? -11.700 6.055 5.905 1.00 95.00 94 THR A C 1
ATOM 701 O O . THR A 1 94 ? -11.267 7.189 6.125 1.00 95.00 94 THR A O 1
ATOM 704 N N . VAL A 1 95 ? -10.909 4.996 5.788 1.00 96.62 95 VAL A N 1
ATOM 705 C CA . VAL A 1 95 ? -9.444 5.016 5.875 1.00 96.62 95 VAL A CA 1
ATOM 706 C C . VAL A 1 95 ? -8.817 4.842 4.486 1.00 96.62 95 VAL A C 1
ATOM 708 O O . VAL A 1 95 ? -9.516 4.553 3.513 1.00 96.62 95 VAL A O 1
ATOM 711 N N . ALA A 1 96 ? -7.507 5.054 4.366 1.00 96.12 96 ALA A N 1
ATOM 712 C CA . ALA A 1 96 ? -6.784 4.870 3.108 1.00 96.12 96 ALA A CA 1
ATOM 713 C C . ALA A 1 96 ? -6.433 3.382 2.895 1.00 96.12 96 ALA A C 1
ATOM 715 O O . ALA A 1 96 ? -7.271 2.505 3.080 1.00 96.12 96 ALA A O 1
ATOM 716 N N . HIS A 1 97 ? -5.201 3.076 2.485 1.00 97.38 97 HIS A N 1
ATOM 717 C CA . HIS A 1 97 ? -4.695 1.700 2.396 1.00 97.38 97 HIS A CA 1
ATOM 718 C C . HIS A 1 97 ? -4.192 1.155 3.746 1.00 97.38 97 HIS A C 1
ATOM 720 O O . HIS A 1 97 ? -3.707 0.031 3.819 1.00 97.38 97 HIS A O 1
ATOM 726 N N . GLU A 1 98 ? -4.321 1.943 4.811 1.00 97.62 98 GLU A N 1
ATOM 727 C CA . GLU A 1 98 ? -3.915 1.614 6.171 1.00 97.62 98 GLU A CA 1
ATOM 728 C C . GLU A 1 98 ? -4.791 2.362 7.184 1.00 97.62 98 GLU A C 1
ATOM 730 O O . GLU A 1 98 ? -5.483 3.324 6.834 1.00 97.62 98 GLU A O 1
ATOM 735 N N . PHE A 1 99 ? -4.762 1.915 8.439 1.00 97.50 99 PHE A N 1
ATOM 736 C CA . PHE A 1 99 ? -5.401 2.569 9.578 1.00 97.50 99 PHE A CA 1
ATOM 737 C C . PHE A 1 99 ? -4.627 2.268 10.861 1.00 97.50 99 PHE A C 1
ATOM 739 O O . PHE A 1 99 ? -3.890 1.285 10.939 1.00 97.50 99 PHE A O 1
ATOM 746 N N . ILE A 1 100 ? -4.809 3.110 11.878 1.00 96.00 100 ILE A N 1
ATOM 747 C CA . ILE A 1 100 ? -4.105 2.990 13.158 1.00 96.00 100 ILE A CA 1
ATOM 748 C C . ILE A 1 100 ? -5.110 2.658 14.254 1.00 96.00 100 ILE A C 1
ATOM 750 O O . ILE A 1 100 ? -6.109 3.360 14.430 1.00 96.00 100 ILE A O 1
ATOM 754 N N . ILE A 1 101 ? -4.803 1.605 15.006 1.00 95.31 101 ILE A N 1
ATOM 755 C CA . ILE A 1 101 ? -5.544 1.196 16.195 1.00 95.31 101 ILE A CA 1
ATOM 756 C C . ILE A 1 101 ? -4.925 1.862 17.423 1.00 95.31 101 ILE A C 1
ATOM 758 O O . ILE A 1 101 ? -3.726 1.728 17.671 1.00 95.31 101 ILE A O 1
ATOM 762 N N . ASP A 1 102 ? -5.740 2.553 18.215 1.00 92.31 102 ASP A N 1
ATOM 763 C CA . ASP A 1 102 ? -5.278 3.154 19.459 1.00 92.31 102 ASP A CA 1
ATOM 764 C C . ASP A 1 102 ? -5.277 2.132 20.605 1.00 92.31 102 ASP A C 1
ATOM 766 O O . ASP A 1 102 ? -6.310 1.752 21.155 1.00 92.31 102 ASP A O 1
ATOM 770 N N . LEU A 1 103 ? -4.071 1.701 20.975 1.00 90.94 103 LEU A N 1
ATOM 771 C CA . LEU A 1 103 ? -3.817 0.769 22.073 1.00 90.94 103 LEU A CA 1
ATOM 772 C C . LEU A 1 103 ? -3.324 1.465 23.351 1.00 90.94 103 LEU A C 1
ATOM 774 O O . LEU A 1 103 ? -2.944 0.794 24.311 1.00 90.94 103 LEU A O 1
ATOM 778 N N . ARG A 1 104 ? -3.308 2.804 23.407 1.00 87.00 104 ARG A N 1
ATOM 779 C CA . ARG A 1 104 ? -2.750 3.549 24.553 1.00 87.00 104 ARG A CA 1
ATOM 780 C C . ARG A 1 104 ? -3.485 3.246 25.860 1.00 87.00 104 ARG A C 1
ATOM 782 O O . ARG A 1 104 ? -2.848 3.229 26.913 1.00 87.00 104 ARG A O 1
ATOM 789 N N . ALA A 1 105 ? -4.779 2.924 25.796 1.00 81.62 105 ALA A N 1
ATOM 790 C CA . ALA A 1 105 ? -5.578 2.523 26.957 1.00 81.62 105 ALA A CA 1
ATOM 791 C C . ALA A 1 105 ? -5.002 1.290 27.685 1.00 81.62 105 ALA A C 1
ATOM 793 O O . ALA A 1 105 ? -5.064 1.207 28.912 1.00 81.62 105 ALA A O 1
ATOM 794 N N . PHE A 1 106 ? -4.348 0.374 26.961 1.00 81.88 106 PHE A N 1
ATOM 795 C CA . PHE A 1 106 ? -3.746 -0.824 27.554 1.00 81.88 106 PHE A CA 1
ATOM 796 C C . PHE A 1 106 ? -2.470 -0.539 28.358 1.00 81.88 106 PHE A C 1
ATOM 798 O O . PHE A 1 106 ? -2.051 -1.370 29.165 1.00 81.88 106 PHE A O 1
ATOM 805 N N . LYS A 1 107 ? -1.858 0.645 28.211 1.00 73.50 107 LYS A N 1
ATOM 806 C CA . LYS A 1 107 ? -0.693 1.034 29.020 1.00 73.50 107 LYS A CA 1
ATOM 807 C C . LYS A 1 107 ? -1.050 1.136 30.507 1.00 73.50 107 LYS A C 1
ATOM 809 O O . LYS A 1 107 ? -0.240 0.764 31.349 1.00 73.50 107 LYS A O 1
ATOM 814 N N . VAL A 1 108 ? -2.269 1.580 30.827 1.00 61.41 108 VAL A N 1
ATOM 815 C CA . VAL A 1 108 ? -2.748 1.710 32.214 1.00 61.41 108 VAL A CA 1
ATOM 816 C C . VAL A 1 108 ? -3.052 0.338 32.825 1.00 61.41 108 VAL A C 1
ATOM 818 O O . VAL A 1 108 ? -2.699 0.094 33.976 1.00 61.41 108 VAL A O 1
ATOM 821 N N . SER A 1 109 ? -3.603 -0.602 32.046 1.00 53.50 109 SER A N 1
ATOM 822 C CA . SER A 1 109 ? -3.868 -1.971 32.523 1.00 53.50 109 SER A CA 1
ATOM 823 C C . SER A 1 109 ? -2.604 -2.785 32.825 1.00 53.50 109 SER A C 1
ATOM 825 O O . SER A 1 109 ? -2.669 -3.744 33.581 1.00 53.50 109 SER A O 1
ATOM 827 N N . GLN A 1 110 ? -1.448 -2.399 32.272 1.00 46.38 110 GLN A N 1
ATOM 828 C CA . GLN A 1 110 ? -0.154 -3.040 32.552 1.00 46.38 110 GLN A CA 1
ATOM 829 C C . GLN A 1 110 ? 0.556 -2.455 33.791 1.00 46.38 110 GLN A C 1
ATOM 831 O O . GLN A 1 110 ? 1.596 -2.966 34.195 1.00 46.38 110 GLN A O 1
ATOM 836 N N . ILE A 1 111 ? 0.014 -1.394 34.409 1.00 43.66 111 ILE A N 1
ATOM 837 C CA . ILE A 1 111 ? 0.617 -0.714 35.573 1.00 43.66 111 ILE A CA 1
ATOM 838 C C . ILE A 1 111 ? -0.031 -1.131 36.913 1.00 43.66 111 ILE A C 1
ATOM 840 O O . ILE A 1 111 ? 0.528 -0.853 37.970 1.00 43.66 111 ILE A O 1
ATOM 844 N N . ILE A 1 112 ? -1.142 -1.881 36.915 1.00 44.97 112 ILE A N 1
ATOM 845 C CA . ILE A 1 112 ? -1.849 -2.290 38.152 1.00 44.97 112 ILE A CA 1
ATOM 846 C C . ILE A 1 112 ? -1.836 -3.816 38.333 1.00 44.97 112 ILE A C 1
ATOM 848 O O . ILE A 1 112 ? -2.844 -4.456 38.611 1.00 44.97 112 ILE A O 1
ATOM 852 N N . LEU A 1 113 ? -0.653 -4.410 38.186 1.00 39.12 113 LEU A N 1
ATOM 853 C CA . LEU A 1 113 ? -0.351 -5.737 38.730 1.00 39.12 113 LEU A CA 1
ATOM 854 C C . LEU A 1 113 ? 1.006 -5.732 39.447 1.00 39.12 113 LEU A C 1
ATOM 856 O O . LEU A 1 113 ? 1.733 -6.717 39.454 1.00 39.12 113 LEU A O 1
ATOM 860 N N . PHE A 1 114 ? 1.344 -4.617 40.102 1.00 42.88 114 PHE A N 1
ATOM 861 C CA . PHE A 1 114 ? 2.239 -4.681 41.253 1.00 42.88 114 PHE A CA 1
ATOM 862 C C . PHE A 1 114 ? 1.418 -5.205 42.430 1.00 42.88 114 PHE A C 1
ATOM 864 O O . PHE A 1 114 ? 0.842 -4.448 43.210 1.00 42.88 114 PHE A O 1
ATOM 871 N N . LEU A 1 115 ? 1.325 -6.532 42.522 1.00 40.72 115 LEU A N 1
ATOM 872 C CA . LEU A 1 115 ? 0.994 -7.192 43.773 1.00 40.72 115 LEU A CA 1
ATOM 873 C C . LEU A 1 115 ? 2.061 -6.750 44.782 1.00 40.72 115 LEU A C 1
ATOM 875 O O . LEU A 1 115 ? 3.222 -7.148 44.694 1.00 40.72 115 LEU A O 1
ATOM 879 N N . TRP A 1 116 ? 1.676 -5.861 45.692 1.00 36.34 116 TRP A N 1
ATOM 880 C CA . TRP A 1 116 ? 2.484 -5.447 46.828 1.00 36.34 116 TRP A CA 1
ATOM 881 C C . TRP A 1 116 ? 2.788 -6.694 47.668 1.00 36.34 116 TRP A C 1
ATOM 883 O O . TRP A 1 116 ? 1.952 -7.141 48.449 1.00 36.34 116 TRP A O 1
ATOM 893 N N . ILE A 1 117 ? 3.982 -7.268 47.513 1.00 41.38 117 ILE A N 1
ATOM 894 C CA . ILE A 1 117 ? 4.550 -8.215 48.476 1.00 41.38 117 ILE A CA 1
ATOM 895 C C . ILE A 1 117 ? 5.291 -7.363 49.512 1.00 41.38 117 ILE A C 1
ATOM 897 O O . ILE A 1 117 ? 6.329 -6.783 49.180 1.00 41.38 117 ILE A O 1
ATOM 901 N N . PRO A 1 118 ? 4.791 -7.221 50.753 1.00 41.41 118 PRO A N 1
ATOM 902 C CA . PRO A 1 118 ? 5.571 -6.571 51.788 1.00 41.41 118 PRO A CA 1
ATOM 903 C C . PRO A 1 118 ? 6.739 -7.510 52.122 1.00 41.41 118 PRO A C 1
ATOM 905 O O . PRO A 1 118 ? 6.506 -8.660 52.486 1.00 41.41 118 PRO A O 1
ATOM 908 N N . ASN A 1 119 ? 7.975 -7.009 52.002 1.00 43.03 119 ASN A N 1
ATOM 909 C CA . ASN A 1 119 ? 9.240 -7.609 52.479 1.00 43.03 119 ASN A CA 1
ATOM 910 C C . ASN A 1 119 ? 10.183 -8.274 51.458 1.00 43.03 119 ASN A C 1
ATOM 912 O O . ASN A 1 119 ? 10.825 -9.272 51.784 1.00 43.03 119 ASN A O 1
ATOM 916 N N . SER A 1 120 ? 10.408 -7.693 50.275 1.00 37.34 120 SER A N 1
ATOM 917 C CA . SER A 1 120 ? 11.675 -7.977 49.581 1.00 37.34 120 SER A CA 1
ATOM 918 C C . SER A 1 120 ? 12.240 -6.773 48.834 1.00 37.34 120 SER A C 1
ATOM 920 O O . SER A 1 120 ? 11.650 -6.248 47.894 1.00 37.34 120 SER A O 1
ATOM 922 N N . VAL A 1 121 ? 13.407 -6.323 49.294 1.00 44.22 121 VAL A N 1
ATOM 923 C CA . VAL A 1 121 ? 14.232 -5.278 48.687 1.00 44.22 121 VAL A CA 1
ATOM 924 C C . VAL A 1 121 ? 14.891 -5.822 47.420 1.00 44.22 121 VAL A C 1
ATOM 926 O O . VAL A 1 121 ? 15.975 -6.391 47.448 1.00 44.22 121 VAL A O 1
ATOM 929 N N . SER A 1 122 ? 14.232 -5.679 46.277 1.00 36.25 122 SER A N 1
ATOM 930 C CA . SER A 1 122 ? 14.871 -5.869 44.973 1.00 36.25 122 SER A CA 1
ATOM 931 C C . SER A 1 122 ? 14.257 -4.909 43.963 1.00 36.25 122 SER A C 1
ATOM 933 O O . SER A 1 122 ? 13.240 -5.181 43.334 1.00 36.25 122 SER A O 1
ATOM 935 N N . LEU A 1 123 ? 14.890 -3.742 43.846 1.00 36.78 123 LEU A N 1
ATOM 936 C CA . LEU A 1 123 ? 14.667 -2.782 42.772 1.00 36.78 123 LEU A CA 1
ATOM 937 C C . LEU A 1 123 ? 15.315 -3.333 41.496 1.00 36.78 123 LEU A C 1
ATOM 939 O O . LEU A 1 123 ? 16.512 -3.160 41.282 1.00 36.78 123 LEU A O 1
ATOM 943 N N . LEU A 1 124 ? 14.535 -3.997 40.642 1.00 35.12 124 LEU A N 1
ATOM 944 C CA . LEU A 1 124 ? 14.957 -4.252 39.268 1.00 35.12 124 LEU A CA 1
ATOM 945 C C . LEU A 1 124 ? 14.710 -2.972 38.458 1.00 35.12 124 LEU A C 1
ATOM 947 O O . LEU A 1 124 ? 13.576 -2.625 38.130 1.00 35.12 124 LEU A O 1
ATOM 951 N N . TRP A 1 125 ? 15.784 -2.234 38.186 1.00 30.59 125 TRP A N 1
ATOM 952 C CA . TRP A 1 125 ? 15.766 -1.003 37.400 1.00 30.59 125 TRP A CA 1
ATOM 953 C C . TRP A 1 125 ? 15.612 -1.352 35.911 1.00 30.59 125 TRP A C 1
ATOM 955 O O . TRP A 1 125 ? 16.592 -1.459 35.181 1.00 30.59 125 TRP A O 1
ATOM 965 N N . LEU A 1 126 ? 14.378 -1.584 35.454 1.00 33.09 126 LEU A N 1
ATOM 966 C CA . LEU A 1 126 ? 14.065 -1.60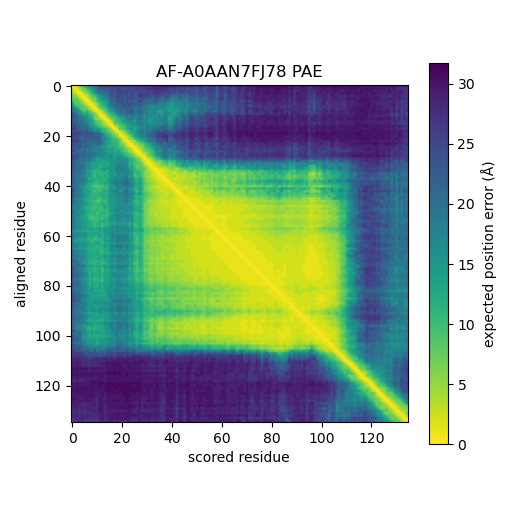9 34.024 1.00 33.09 126 LEU A CA 1
ATOM 967 C C . LEU A 1 126 ? 13.670 -0.193 33.602 1.00 33.09 126 LEU A C 1
ATOM 969 O O . LEU A 1 126 ? 12.551 0.266 33.835 1.00 33.09 126 LEU A O 1
ATOM 973 N N . THR A 1 127 ? 14.614 0.516 32.991 1.00 33.22 127 THR A N 1
ATOM 974 C CA . THR A 1 127 ? 14.366 1.761 32.269 1.00 33.22 127 THR A CA 1
ATOM 975 C C . THR A 1 127 ? 13.393 1.487 31.123 1.00 33.22 127 THR A C 1
ATOM 977 O O . THR A 1 127 ? 13.769 1.086 30.026 1.00 33.22 127 THR A O 1
ATOM 980 N N . VAL A 1 128 ? 12.102 1.723 31.363 1.00 41.75 128 VAL A N 1
ATOM 981 C CA . VAL A 1 128 ? 11.137 1.945 30.284 1.00 41.75 128 VAL A CA 1
ATOM 982 C C . VAL A 1 128 ? 11.545 3.255 29.620 1.00 41.75 128 VAL A C 1
ATOM 984 O O . VAL A 1 128 ? 11.269 4.335 30.143 1.00 41.75 128 VAL A O 1
ATOM 987 N N . SER A 1 129 ? 12.240 3.163 28.483 1.00 36.97 129 SER A N 1
ATOM 988 C CA . SER A 1 129 ? 12.500 4.308 27.615 1.00 36.97 129 SER A CA 1
ATOM 989 C C . SER A 1 129 ? 11.189 5.040 27.349 1.00 36.97 129 SER A C 1
ATOM 991 O O . SER A 1 129 ? 10.251 4.525 26.737 1.00 36.97 129 SER A O 1
ATOM 993 N N . HIS A 1 130 ? 11.137 6.263 27.860 1.00 38.00 130 HIS A N 1
ATOM 994 C CA . HIS A 1 130 ? 10.091 7.241 27.638 1.00 38.00 130 HIS A CA 1
ATOM 995 C C . HIS A 1 130 ? 10.159 7.668 26.161 1.00 38.00 130 HIS A C 1
ATOM 997 O O . HIS A 1 130 ? 10.836 8.632 25.817 1.00 38.00 130 HIS A O 1
ATOM 1003 N N . PHE A 1 131 ? 9.497 6.938 25.258 1.00 35.66 131 PHE A N 1
ATOM 1004 C CA . PHE A 1 131 ? 9.255 7.425 23.897 1.00 35.66 131 PHE A CA 1
ATOM 1005 C C . PHE A 1 131 ? 8.163 8.499 23.974 1.00 35.66 131 PHE A C 1
ATOM 1007 O O . PHE A 1 131 ? 6.972 8.246 23.803 1.00 35.66 131 PHE A O 1
ATOM 1014 N N . ASN A 1 132 ? 8.588 9.703 24.346 1.00 35.69 132 ASN A N 1
ATOM 1015 C CA . ASN A 1 132 ? 7.771 10.903 24.350 1.00 35.69 132 ASN A CA 1
ATOM 1016 C C . ASN A 1 132 ? 7.681 11.396 22.900 1.00 35.69 132 ASN A C 1
ATOM 1018 O O . ASN A 1 132 ? 8.494 12.204 22.459 1.00 35.69 132 ASN A O 1
ATOM 1022 N N . CYS A 1 133 ? 6.738 10.859 22.123 1.00 35.72 133 CYS A N 1
ATOM 1023 C CA . CYS A 1 133 ? 6.356 11.468 20.852 1.00 35.72 133 CYS A CA 1
ATOM 1024 C C . CYS A 1 133 ? 5.482 12.682 21.187 1.00 35.72 133 CYS A C 1
ATOM 1026 O O . CYS A 1 133 ? 4.266 12.577 21.339 1.00 35.72 133 CYS A O 1
ATOM 1028 N N . ARG A 1 134 ? 6.144 13.812 21.429 1.00 36.72 134 ARG A N 1
ATOM 1029 C CA . ARG A 1 134 ? 5.513 15.118 21.578 1.00 36.72 134 ARG A CA 1
ATOM 1030 C C . ARG A 1 134 ? 5.423 15.718 20.172 1.00 36.72 134 ARG A C 1
ATOM 1032 O O . ARG A 1 134 ? 6.453 15.873 19.522 1.00 36.72 134 ARG A O 1
ATOM 1039 N N . THR A 1 135 ? 4.195 15.942 19.709 1.00 40.47 135 THR A N 1
ATOM 1040 C CA . THR A 1 135 ? 3.871 16.797 18.554 1.00 40.47 135 THR A CA 1
ATOM 1041 C C . THR A 1 135 ? 4.394 18.207 18.756 1.00 40.47 135 THR A C 1
ATOM 1043 O O . THR A 1 135 ? 4.335 18.659 19.926 1.00 40.47 135 THR A O 1
#

Secondary structure (DSSP, 8-state):
----------TT------SSSS-PPPPS--------SSSTTSSGGGHHHHHHHHHHHHHHHHHHHHHHHHHHHHHHHHHHTTTS-BS---TTS---S---B--TTHHHHTTS-----TT----------------

Nearest PDB structures (foldseek):
  6i34-assembly1_B  TM=8.961E-01  e=1.515E-05  Homo sapiens neanderthalensis
  6i35-assembly1_B  TM=8.982E-01  e=1.998E-05  Homo sapiens
  4lgl-assembly1_A  TM=9.605E-01  e=6.943E-05  Synechocystis sp. PCC 6803 substr. Kazusa
  4lhc-assembly1_A  TM=9.698E-01  e=9.156E-05  Synechocystis sp. PCC 6803 substr. Kazusa

Organism: Quercus rubra (NCBI:txid3512)

Sequence (135 aa):
MGINTVTLYICHHQIVGTDSAIGIPAPKRAQPLGTISAASWGFALILPISYTYTAMMGSKGLTEASKIATLNANYMAKRLESHYPILFQGVNGTVAHEFIIDLRAFKVSQIILFLWIPNSVSLLWLTVSHFNCRT

pLDDT: mean 71.05, std 25.71, range [30.59, 98.38]

Radius of gyration: 26.24 Å; Cα contacts (8 Å, |Δi|>4): 60; chains: 1; bounding box: 45×33×84 Å

InterPro domains:
  IPR015422 Pyridoxal phosphate-dependent transferase, small domain [G3DSA:3.90.1150.10] (51-113)
  IPR015424 Pyridoxal phosphate-dependent transferase [SSF53383] (34-114)
  IPR020581 Glycine cleavage system P protein [PTHR11773] (9-110)
  IPR049316 Glycine dehydrogenase, C-terminal domain [PF21478] (65-111)

Foldseek 3Di:
DDDPPPPPPQQDDPPPPPPDDDPDDDDPDDDRPDGPEPDRRHPVVCVVVVVVVCVVCDPPNVVVVQVVLQVVQQVVCVVCCVPFPWDDADPVRGDGSHTDTDPVVVVVVVVPPPPDDPDDPDPPDDPPPPPPPDD

Mean predicted aligned error: 16.22 Å